Protein AF-A0A3B9UYW7-F1 (afdb_monomer_lite)

Sequence (112 aa):
MLKFSKTLWEKNKDNWSPMEPKYGKSFILYMIEEIGEVISIVKKKGKDEIMDNNEVRERFIEEMGDVLMYYMDVLNRFNVTSEGFSKIYLNKYISNMDRNYERQYKNFIANK

Secondary structure (DSSP, 8-state):
-HHHHHHHHHHHTTTSPPSSGGGHHHHHHHHHHHHHHHHHHHHHHHHHHHHH-HHHHHHHHHHHHHHHHHHHHHHHHTT--HHHHHHHHHHHHHHHHT--HHHHHHHHHHT-

Foldseek 3Di:
DLVVLVVVCVVCVVPDDPLAQVCLVVLVVVLVVLVVQLVVLCVPVNDVCCVPPPVSVVSNVVSVVSNVSSVSSSCRNVVNDPVNVVVVVVVVVVVVVPDDPVVVVVVVVVVD

Structure (mmCIF, N/CA/C/O backbone):
data_AF-A0A3B9UYW7-F1
#
_entry.id   AF-A0A3B9UYW7-F1
#
loop_
_atom_site.group_PDB
_atom_site.id
_atom_site.type_symbol
_atom_site.label_atom_id
_atom_site.label_alt_id
_atom_site.label_comp_id
_atom_site.label_asym_id
_atom_site.label_entity_id
_atom_site.label_seq_id
_atom_site.pdbx_PDB_ins_code
_atom_site.Cartn_x
_atom_site.Cartn_y
_atom_site.Cartn_z
_a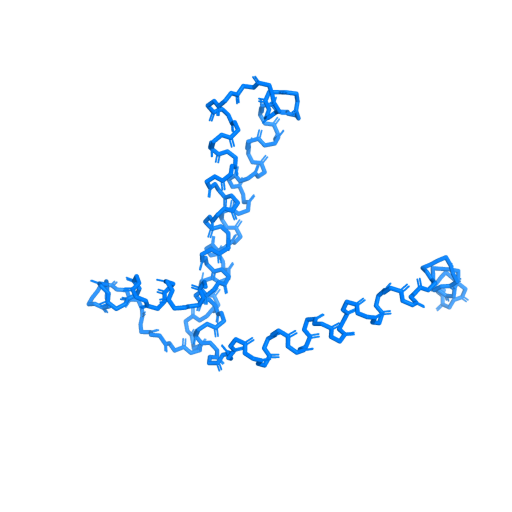tom_site.occupancy
_atom_site.B_iso_or_equiv
_atom_site.auth_seq_id
_atom_site.auth_comp_id
_atom_site.auth_asym_id
_atom_site.auth_atom_id
_atom_site.pdbx_PDB_model_num
ATOM 1 N N . MET A 1 1 ? -2.753 6.414 -8.798 1.00 92.25 1 MET A N 1
ATOM 2 C CA . MET A 1 1 ? -2.002 6.239 -7.536 1.00 92.25 1 MET A CA 1
ATOM 3 C C . MET A 1 1 ? -0.504 6.065 -7.769 1.00 92.25 1 MET A C 1
ATOM 5 O O . MET A 1 1 ? 0.235 6.896 -7.262 1.00 92.25 1 MET A O 1
ATOM 9 N N . LEU A 1 2 ? -0.047 5.126 -8.614 1.00 96.31 2 LEU A N 1
ATOM 10 C CA . LEU A 1 2 ? 1.383 5.003 -8.985 1.00 96.31 2 LEU A CA 1
ATOM 11 C C . LEU A 1 2 ? 2.030 6.336 -9.402 1.00 96.31 2 LEU A C 1
ATOM 13 O O . LEU A 1 2 ? 3.090 6.693 -8.898 1.00 96.31 2 LEU A O 1
ATOM 17 N N . LYS A 1 3 ? 1.349 7.121 -10.254 1.00 97.06 3 LYS A N 1
ATOM 18 C CA . LYS A 1 3 ? 1.806 8.462 -10.656 1.00 97.06 3 LYS A CA 1
ATOM 19 C C . LYS A 1 3 ? 2.007 9.410 -9.466 1.00 97.06 3 LYS A C 1
ATOM 21 O O . LYS A 1 3 ? 2.980 10.147 -9.465 1.00 97.06 3 LYS A O 1
ATOM 26 N N . PHE A 1 4 ? 1.124 9.383 -8.466 1.00 97.31 4 PHE A N 1
ATOM 27 C CA . PHE A 1 4 ? 1.228 10.257 -7.292 1.00 97.31 4 PHE A CA 1
ATOM 28 C C . PHE A 1 4 ? 2.435 9.894 -6.425 1.00 97.31 4 PHE A C 1
ATOM 30 O O . PHE A 1 4 ? 3.202 10.789 -6.086 1.00 97.31 4 PHE A O 1
ATOM 37 N N . SER A 1 5 ? 2.666 8.599 -6.166 1.00 96.62 5 SER A N 1
ATOM 38 C CA . SER A 1 5 ? 3.890 8.137 -5.485 1.00 96.62 5 SER A CA 1
ATOM 39 C C . SER A 1 5 ? 5.140 8.567 -6.259 1.00 96.62 5 SER A C 1
ATOM 41 O O . SER A 1 5 ? 6.042 9.166 -5.680 1.00 96.62 5 SER A O 1
ATOM 43 N N . LYS A 1 6 ? 5.166 8.384 -7.587 1.00 96.38 6 LYS A N 1
ATOM 44 C CA . LYS A 1 6 ? 6.318 8.790 -8.403 1.00 96.38 6 LYS A CA 1
ATOM 45 C C . LYS A 1 6 ? 6.558 10.303 -8.371 1.00 96.38 6 LYS A C 1
ATOM 47 O O . LYS A 1 6 ? 7.699 10.728 -8.245 1.00 96.38 6 LYS A O 1
ATOM 52 N N . THR A 1 7 ? 5.506 11.120 -8.454 1.00 98.00 7 THR A N 1
ATOM 53 C CA . THR A 1 7 ? 5.615 12.584 -8.340 1.00 98.00 7 THR A CA 1
ATOM 54 C C . THR A 1 7 ? 6.123 13.014 -6.963 1.00 98.00 7 THR A C 1
ATOM 56 O O . THR A 1 7 ? 6.947 13.923 -6.880 1.00 98.00 7 THR A O 1
ATOM 59 N N . LEU A 1 8 ? 5.675 12.355 -5.892 1.00 97.44 8 LEU A N 1
ATOM 60 C CA . LEU A 1 8 ? 6.166 12.619 -4.542 1.00 97.44 8 LEU A CA 1
ATOM 61 C C . LEU A 1 8 ? 7.647 12.244 -4.393 1.00 97.44 8 LEU A C 1
ATOM 63 O O . LEU A 1 8 ? 8.412 13.026 -3.831 1.00 97.44 8 LEU A O 1
ATOM 67 N N . TRP A 1 9 ? 8.066 11.100 -4.939 1.00 97.62 9 TRP A N 1
ATOM 68 C CA . TRP A 1 9 ? 9.475 10.715 -4.965 1.00 97.62 9 TRP A CA 1
ATOM 69 C C . TRP A 1 9 ? 10.324 11.710 -5.762 1.00 97.62 9 TRP A C 1
ATOM 71 O O . TRP A 1 9 ? 11.340 12.164 -5.252 1.00 97.62 9 TRP A O 1
ATOM 81 N N . GLU A 1 10 ? 9.896 12.120 -6.962 1.00 98.12 10 GLU A N 1
ATOM 82 C CA . GLU A 1 10 ? 10.633 13.092 -7.789 1.00 98.12 10 GLU A CA 1
ATOM 83 C C . GLU A 1 10 ? 10.887 14.412 -7.054 1.00 98.12 10 GLU A C 1
ATOM 85 O O . GLU A 1 10 ? 11.967 14.987 -7.178 1.00 98.12 10 GLU A O 1
ATOM 90 N N . LYS A 1 11 ? 9.917 14.873 -6.254 1.00 98.31 11 LYS A N 1
ATOM 91 C CA . LYS A 1 11 ? 10.056 16.078 -5.425 1.00 98.31 11 LYS A CA 1
ATOM 92 C C . LYS A 1 11 ? 11.132 15.932 -4.340 1.00 98.31 11 LYS A C 1
ATOM 94 O O . LYS A 1 11 ? 11.709 16.933 -3.932 1.00 98.31 11 LYS A O 1
ATOM 99 N N . ASN A 1 12 ? 11.386 14.714 -3.863 1.00 97.50 12 ASN A N 1
ATOM 100 C CA . ASN A 1 12 ? 12.253 14.437 -2.714 1.00 97.50 12 ASN A CA 1
ATOM 101 C C . ASN A 1 12 ? 13.498 13.604 -3.068 1.00 97.50 12 ASN A C 1
ATOM 103 O O . ASN A 1 12 ? 14.218 13.169 -2.169 1.00 97.50 12 ASN A O 1
ATOM 107 N N . LYS A 1 13 ? 13.768 13.364 -4.356 1.00 96.69 13 LYS A N 1
ATOM 108 C CA . LYS A 1 13 ? 14.774 12.398 -4.831 1.00 96.69 13 LYS A CA 1
ATOM 109 C C . LYS A 1 13 ? 16.208 12.690 -4.396 1.00 96.69 13 LYS A C 1
ATOM 111 O O . LYS A 1 13 ? 17.012 11.769 -4.358 1.00 96.69 13 LYS A O 1
ATOM 116 N N . ASP A 1 14 ? 16.508 13.939 -4.051 1.00 97.88 14 ASP A N 1
ATOM 117 C CA . ASP A 1 14 ? 17.828 14.329 -3.551 1.00 97.88 14 ASP A CA 1
ATOM 118 C C . ASP A 1 14 ? 18.069 13.824 -2.117 1.00 97.88 14 ASP A C 1
ATOM 120 O O . ASP A 1 14 ? 19.212 13.640 -1.707 1.00 97.88 14 ASP A O 1
ATOM 124 N N . ASN A 1 15 ? 16.994 13.556 -1.366 1.00 97.31 15 ASN A N 1
ATOM 125 C CA . ASN A 1 15 ? 17.039 13.079 0.019 1.00 97.31 15 ASN A CA 1
ATOM 126 C C . ASN A 1 15 ? 16.550 11.631 0.176 1.00 97.31 15 ASN A C 1
ATOM 128 O O . ASN A 1 15 ? 16.809 10.992 1.194 1.00 97.31 15 ASN A O 1
ATOM 132 N N . TRP A 1 16 ? 15.785 11.116 -0.787 1.00 96.50 16 TRP A N 1
ATOM 133 C CA . TRP A 1 16 ? 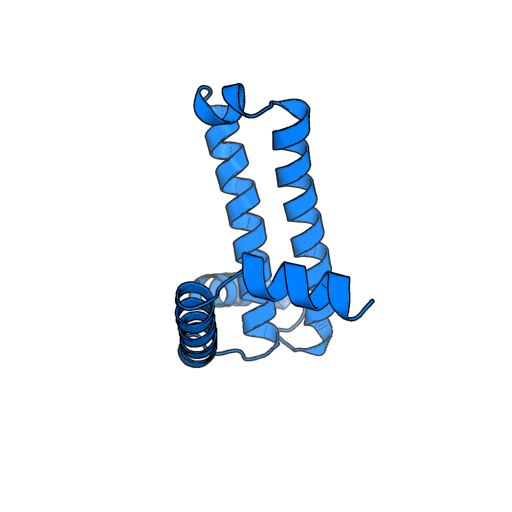15.187 9.783 -0.726 1.00 96.50 16 TRP A CA 1
ATOM 134 C C . TRP A 1 16 ? 16.016 8.756 -1.488 1.00 96.50 16 TRP A C 1
ATOM 136 O O . TRP A 1 16 ? 16.730 9.073 -2.436 1.00 96.50 16 TRP A O 1
ATOM 146 N N . SER A 1 17 ? 15.883 7.482 -1.109 1.00 96.94 17 SER A N 1
ATOM 147 C CA . SER A 1 17 ? 16.557 6.409 -1.845 1.00 96.94 17 SER A CA 1
ATOM 148 C C . SER A 1 17 ? 16.133 6.385 -3.329 1.00 96.94 17 SER A C 1
ATOM 150 O O . SER A 1 17 ? 14.944 6.590 -3.629 1.00 96.94 17 SER A O 1
ATOM 152 N N . PRO A 1 18 ? 17.066 6.099 -4.261 1.00 97.31 18 PRO A N 1
ATOM 153 C CA . PRO A 1 18 ? 16.766 5.982 -5.687 1.00 97.31 18 PRO A CA 1
ATOM 154 C C . PRO A 1 18 ? 15.596 5.036 -5.962 1.00 97.31 18 PRO A C 1
ATOM 156 O O . PRO A 1 18 ? 15.453 4.028 -5.271 1.00 97.31 18 PRO A O 1
ATOM 159 N N . MET A 1 19 ? 14.771 5.332 -6.970 1.00 97.00 19 MET A N 1
ATOM 160 C CA . MET A 1 19 ? 13.627 4.506 -7.384 1.00 97.00 19 MET A CA 1
ATOM 161 C C . MET A 1 19 ? 14.096 3.220 -8.090 1.00 97.00 19 MET A C 1
ATOM 163 O O . MET A 1 19 ? 13.983 3.073 -9.302 1.00 97.00 19 MET A O 1
ATOM 167 N N . GLU A 1 20 ? 14.672 2.298 -7.320 1.00 97.50 20 GLU A N 1
ATOM 168 C CA . GLU A 1 20 ? 15.260 1.046 -7.803 1.00 97.50 20 GLU A CA 1
ATOM 169 C C . GLU A 1 20 ? 14.791 -0.163 -6.971 1.00 97.50 20 GLU A C 1
ATOM 171 O O . GLU A 1 20 ? 14.576 -0.024 -5.756 1.00 97.50 20 GLU A O 1
ATOM 176 N N . PRO A 1 21 ? 14.738 -1.378 -7.562 1.00 98.06 21 PRO A N 1
ATOM 177 C CA . PRO A 1 21 ? 14.268 -2.584 -6.875 1.00 98.06 21 PRO A CA 1
ATOM 178 C C . PRO A 1 21 ? 15.018 -2.912 -5.577 1.00 98.06 21 PRO A C 1
ATOM 180 O O . PRO A 1 21 ? 14.416 -3.392 -4.619 1.00 98.06 21 PRO A O 1
ATOM 183 N N . LYS A 1 22 ? 16.327 -2.620 -5.508 1.00 97.62 22 LYS A N 1
ATOM 184 C CA . LYS A 1 22 ? 17.174 -2.947 -4.344 1.00 97.62 22 LYS A CA 1
ATOM 185 C C . LYS A 1 22 ? 16.726 -2.262 -3.046 1.00 97.62 22 LYS A C 1
ATOM 187 O O . LYS A 1 22 ? 16.987 -2.780 -1.966 1.00 97.62 22 LYS A O 1
ATOM 192 N N . TYR A 1 23 ? 16.013 -1.140 -3.149 1.00 97.19 23 TYR A N 1
ATOM 193 C CA . TYR A 1 23 ? 15.459 -0.415 -2.003 1.00 97.19 23 TYR A CA 1
ATOM 194 C C . TYR A 1 23 ? 14.015 -0.825 -1.671 1.00 97.19 23 TYR A C 1
ATOM 196 O O 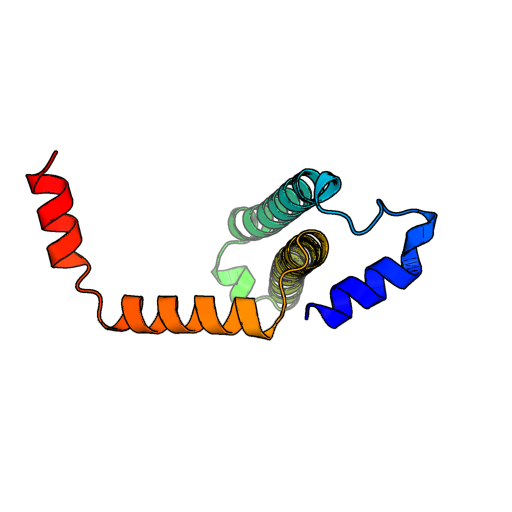. TYR A 1 23 ? 13.497 -0.437 -0.627 1.00 97.19 23 TYR A O 1
ATOM 204 N N . GLY A 1 24 ? 13.363 -1.637 -2.512 1.00 96.50 24 GLY A N 1
ATOM 205 C CA . GLY A 1 24 ? 11.965 -2.044 -2.330 1.00 96.50 24 GLY A CA 1
ATOM 206 C C . GLY A 1 24 ? 11.702 -2.750 -0.997 1.00 96.50 24 GLY A C 1
ATOM 207 O O . GLY A 1 24 ? 10.656 -2.537 -0.393 1.00 96.50 24 GLY A O 1
ATOM 208 N N . LYS A 1 25 ? 12.678 -3.517 -0.484 1.00 95.69 25 LYS A N 1
ATOM 209 C CA . LYS A 1 25 ? 12.582 -4.165 0.836 1.00 95.69 25 LYS A CA 1
ATOM 210 C C . LYS A 1 25 ? 12.302 -3.154 1.952 1.00 95.69 25 LYS A C 1
ATOM 212 O O . LYS A 1 25 ? 11.437 -3.415 2.778 1.00 95.69 25 LYS A O 1
ATOM 217 N N . SER A 1 26 ? 13.010 -2.026 1.984 1.00 97.00 26 SER A N 1
ATOM 218 C CA . SER A 1 26 ? 12.823 -1.019 3.036 1.00 97.00 26 SER A CA 1
ATOM 219 C C . SER A 1 26 ? 11.427 -0.405 2.982 1.00 97.00 26 SER A C 1
ATOM 221 O O . SER A 1 26 ? 10.802 -0.232 4.015 1.00 97.00 26 SER A O 1
ATOM 223 N N . PHE A 1 27 ? 10.893 -0.175 1.781 1.00 97.31 27 PHE A N 1
ATOM 224 C CA . PHE A 1 27 ? 9.552 0.392 1.603 1.00 97.31 27 PHE A CA 1
ATOM 225 C C . PHE A 1 27 ? 8.436 -0.592 1.952 1.00 97.31 27 PHE A C 1
ATOM 227 O O . PHE A 1 27 ? 7.377 -0.173 2.406 1.00 97.31 27 PHE A O 1
ATOM 234 N N . ILE A 1 28 ? 8.681 -1.900 1.821 1.00 98.19 28 ILE A N 1
ATOM 235 C CA . ILE A 1 28 ? 7.789 -2.909 2.401 1.00 98.19 28 ILE A CA 1
ATOM 236 C C . ILE A 1 28 ? 7.798 -2.803 3.929 1.00 98.19 28 ILE A C 1
ATOM 238 O O . ILE A 1 28 ? 6.737 -2.892 4.528 1.00 98.19 28 ILE A O 1
ATOM 242 N N . LEU A 1 29 ? 8.959 -2.607 4.564 1.00 98.19 29 LEU A N 1
ATOM 243 C CA . LEU A 1 29 ? 9.029 -2.461 6.022 1.00 98.19 29 LEU A CA 1
ATOM 244 C C . LEU A 1 29 ? 8.312 -1.192 6.500 1.00 98.19 29 LEU A C 1
ATOM 246 O O . LEU A 1 29 ? 7.510 -1.294 7.418 1.00 98.19 29 LEU A O 1
ATOM 250 N N . TYR A 1 30 ? 8.502 -0.057 5.823 1.00 97.94 30 TYR A N 1
ATOM 251 C CA . TYR A 1 30 ? 7.765 1.179 6.120 1.00 97.94 30 TYR A CA 1
ATOM 252 C C . TYR A 1 30 ? 6.252 0.992 5.963 1.00 97.94 30 TYR A C 1
ATOM 254 O O . TYR A 1 30 ? 5.490 1.350 6.847 1.00 97.94 30 TYR A O 1
ATOM 262 N N . MET A 1 31 ? 5.799 0.291 4.917 1.00 98.44 31 MET A N 1
ATOM 263 C CA . MET A 1 31 ? 4.381 -0.066 4.779 1.00 98.44 31 MET A CA 1
ATOM 264 C C . MET A 1 31 ? 3.849 -0.876 5.977 1.00 98.44 31 MET A C 1
ATOM 266 O O . MET A 1 31 ? 2.686 -0.735 6.342 1.00 98.44 31 MET A O 1
ATOM 270 N N . ILE A 1 32 ? 4.667 -1.749 6.582 1.00 98.44 32 ILE A N 1
ATOM 271 C CA . ILE A 1 32 ? 4.275 -2.493 7.790 1.00 98.44 32 ILE A CA 1
ATOM 272 C C . ILE A 1 32 ? 4.215 -1.578 9.020 1.00 98.44 32 ILE A C 1
ATOM 274 O O . ILE A 1 32 ? 3.362 -1.800 9.879 1.00 98.44 32 ILE A O 1
ATOM 278 N N . GLU A 1 33 ? 5.079 -0.567 9.110 1.00 98.38 33 GLU A N 1
ATOM 279 C CA . GLU A 1 33 ? 5.013 0.453 10.165 1.00 98.38 33 GLU A CA 1
ATOM 280 C C . GLU A 1 33 ? 3.673 1.204 10.103 1.00 98.38 33 GLU A C 1
ATOM 282 O O . GLU A 1 33 ? 2.977 1.244 11.119 1.00 98.38 33 GLU A O 1
ATOM 287 N N . GLU A 1 34 ? 3.224 1.610 8.908 1.00 98.56 34 GLU A N 1
ATOM 288 C CA . GLU A 1 34 ? 1.908 2.252 8.718 1.00 98.56 34 GLU A CA 1
ATOM 289 C C . GLU A 1 34 ? 0.734 1.326 9.068 1.00 98.56 34 GLU A C 1
ATOM 291 O O . GLU A 1 34 ? -0.249 1.726 9.694 1.00 98.56 34 GLU A O 1
ATOM 296 N N . ILE A 1 35 ? 0.840 0.028 8.753 1.00 98.69 35 ILE A N 1
ATOM 297 C CA . ILE A 1 35 ? -0.142 -0.961 9.231 1.00 98.69 35 ILE A CA 1
ATOM 298 C C . ILE A 1 35 ? -0.159 -1.002 10.768 1.00 98.69 35 ILE A C 1
ATOM 300 O O . ILE A 1 35 ? -1.215 -1.195 11.375 1.00 98.69 35 ILE A O 1
ATOM 304 N N . GLY A 1 36 ? 0.991 -0.820 11.417 1.00 98.62 36 GLY A N 1
ATOM 305 C CA . GLY A 1 36 ? 1.097 -0.681 12.866 1.00 98.62 36 GLY A CA 1
ATOM 306 C C . GLY A 1 36 ? 0.308 0.514 13.408 1.00 98.62 36 GLY A C 1
ATOM 307 O O . GLY A 1 36 ? -0.355 0.377 14.444 1.00 98.62 36 GLY A O 1
ATOM 308 N N . GLU A 1 37 ? 0.308 1.643 12.698 1.00 98.50 37 GLU A N 1
ATOM 309 C CA . GLU A 1 37 ? -0.478 2.832 13.051 1.00 98.50 37 GLU A CA 1
ATOM 310 C C . GLU A 1 37 ? -1.985 2.569 12.917 1.00 98.50 37 GLU A C 1
ATOM 312 O O . GLU A 1 37 ? -2.738 2.773 13.879 1.00 98.50 37 GLU A O 1
ATOM 317 N N . VAL A 1 38 ? -2.416 1.951 11.809 1.00 98.56 38 VAL A N 1
ATOM 318 C CA . VAL A 1 38 ? -3.803 1.479 11.626 1.00 98.56 38 VAL A CA 1
ATOM 319 C C . VAL A 1 38 ? -4.229 0.572 12.789 1.00 98.56 38 VAL A C 1
ATOM 321 O O . VAL A 1 38 ? -5.284 0.767 13.403 1.00 98.56 38 VAL A O 1
ATOM 324 N N . ILE A 1 39 ? -3.400 -0.420 13.134 1.00 98.50 39 ILE A N 1
ATOM 325 C CA . ILE A 1 39 ? -3.671 -1.356 14.235 1.00 98.50 39 ILE A CA 1
ATOM 326 C C . ILE A 1 39 ? -3.767 -0.613 15.571 1.00 98.50 39 ILE A C 1
ATOM 328 O O . ILE A 1 39 ? -4.627 -0.941 16.392 1.00 98.50 39 ILE A O 1
ATOM 332 N N . SER A 1 40 ? -2.904 0.375 15.813 1.00 98.38 40 SER A N 1
ATOM 333 C CA . SER A 1 40 ? -2.923 1.195 17.027 1.00 98.38 40 SER A CA 1
ATOM 334 C C . SER A 1 40 ? -4.270 1.904 17.194 1.00 98.38 40 SER A C 1
ATOM 336 O O . SER A 1 40 ? -4.847 1.840 18.283 1.00 98.38 40 SER A O 1
ATOM 338 N N . ILE A 1 41 ? -4.818 2.494 16.127 1.00 98.19 41 ILE A N 1
ATOM 339 C CA . ILE A 1 41 ? -6.137 3.144 16.153 1.00 98.19 41 ILE A CA 1
ATOM 340 C C . ILE A 1 41 ? -7.235 2.120 16.448 1.00 98.19 41 ILE A C 1
ATOM 342 O O . ILE A 1 41 ? -7.996 2.298 17.402 1.00 98.19 41 ILE A O 1
ATOM 346 N N . VAL A 1 42 ? -7.269 1.006 15.709 1.00 98.00 42 VAL A N 1
ATOM 347 C CA . VAL A 1 42 ? -8.268 -0.061 15.905 1.00 98.00 42 VAL A CA 1
ATOM 348 C C . VAL A 1 42 ? -8.245 -0.598 17.336 1.00 98.00 42 VAL A C 1
ATOM 350 O O . VAL A 1 42 ? -9.299 -0.779 17.942 1.00 98.00 42 VAL A O 1
ATOM 353 N N . LYS A 1 43 ? -7.056 -0.813 17.910 1.00 98.12 43 LYS A N 1
ATOM 354 C CA . LYS A 1 43 ? -6.907 -1.340 19.274 1.00 98.12 43 LYS A CA 1
ATOM 355 C C . LYS A 1 43 ? -7.263 -0.331 20.361 1.00 98.12 43 LYS A C 1
ATOM 357 O O . LYS A 1 43 ? -7.781 -0.740 21.395 1.00 98.12 43 LYS A O 1
ATOM 362 N N . LYS A 1 44 ? -6.917 0.947 20.183 1.00 97.88 44 LYS A N 1
ATOM 363 C CA . LYS A 1 44 ? -7.063 1.971 21.232 1.00 97.88 44 LYS A CA 1
ATOM 364 C C . LYS A 1 44 ? -8.425 2.654 21.216 1.00 97.88 44 LYS A C 1
ATOM 366 O O . LYS A 1 44 ? -8.902 3.042 22.275 1.00 97.88 44 LYS A O 1
ATOM 371 N N . LYS A 1 45 ? -9.016 2.843 20.035 1.00 97.56 45 LYS A N 1
ATOM 372 C CA . LYS A 1 45 ? -10.290 3.554 19.856 1.00 97.56 45 LYS A CA 1
ATOM 373 C C . LYS A 1 45 ? -11.463 2.593 19.692 1.00 97.56 45 LYS A C 1
ATOM 375 O O . LYS A 1 45 ? -12.549 2.861 20.186 1.00 97.56 45 LYS A O 1
ATOM 380 N N . GLY A 1 46 ? -11.224 1.437 19.075 1.00 95.94 46 GLY A N 1
ATOM 381 C CA . GLY A 1 46 ? -12.280 0.480 18.776 1.00 95.94 46 GLY A CA 1
ATOM 382 C C . GLY A 1 46 ? -13.142 0.911 17.589 1.00 95.94 46 GLY A C 1
ATOM 383 O O . GLY A 1 46 ? -13.042 2.022 17.074 1.00 95.94 46 GLY A O 1
ATOM 384 N N . LYS A 1 47 ? -13.978 -0.018 17.124 1.00 96.00 47 LYS A N 1
ATOM 385 C CA . LYS A 1 47 ? -14.784 0.152 15.908 1.00 96.00 47 LYS A CA 1
ATOM 386 C C . LYS A 1 47 ? -15.822 1.274 16.016 1.00 96.00 47 LYS A C 1
ATOM 388 O O . LYS A 1 47 ? -16.040 1.952 15.024 1.00 96.00 47 LYS A O 1
ATOM 393 N N . ASP A 1 48 ? -16.434 1.465 17.184 1.00 97.69 48 ASP A N 1
ATOM 394 C CA . ASP A 1 48 ? -17.554 2.400 17.335 1.00 97.69 48 ASP A CA 1
ATOM 395 C C . ASP A 1 48 ? -17.035 3.844 17.225 1.00 97.69 48 ASP A C 1
ATOM 397 O O . ASP A 1 48 ? -17.511 4.609 16.395 1.00 97.69 48 ASP A O 1
ATOM 401 N N . GLU A 1 49 ? -15.926 4.169 17.902 1.00 97.56 49 GLU A N 1
ATOM 402 C CA . GLU A 1 49 ? -15.252 5.470 17.750 1.00 97.56 49 GLU A CA 1
ATOM 403 C C . GLU A 1 49 ? -14.775 5.732 16.313 1.00 9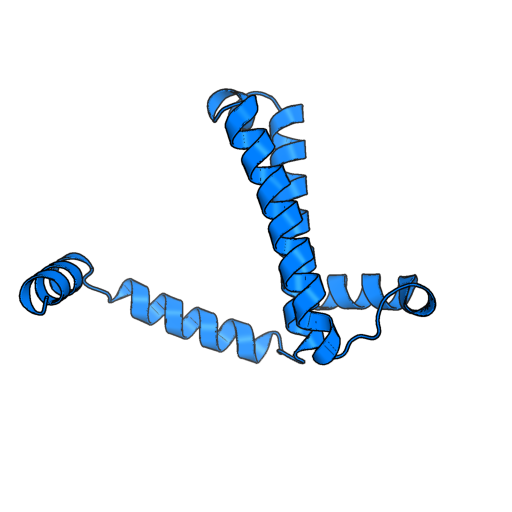7.56 49 GLU A C 1
ATOM 405 O O . GLU A 1 49 ? -14.917 6.840 15.814 1.00 97.56 49 GLU A O 1
ATOM 410 N N . ILE A 1 50 ? -14.239 4.732 15.604 1.00 98.06 50 ILE A N 1
ATOM 411 C CA . ILE A 1 50 ? -13.823 4.900 14.194 1.00 98.06 50 ILE A CA 1
ATOM 412 C C . ILE A 1 50 ? -15.017 5.226 13.280 1.00 98.06 50 ILE A C 1
ATOM 414 O O . ILE A 1 50 ? -14.854 5.854 12.228 1.00 98.06 50 ILE A O 1
ATOM 418 N N . MET A 1 51 ? -16.216 4.772 13.639 1.00 97.81 51 MET A N 1
ATOM 419 C CA . MET A 1 51 ? -17.419 4.995 12.844 1.00 97.81 51 MET A CA 1
ATOM 420 C C . MET A 1 51 ? -18.112 6.310 13.197 1.00 97.81 51 MET A C 1
ATOM 422 O O . MET A 1 51 ? -18.553 7.001 12.279 1.00 97.81 51 MET A O 1
ATOM 426 N N . ASP A 1 52 ? -18.149 6.664 14.482 1.00 97.81 52 ASP A N 1
ATOM 427 C CA . ASP A 1 52 ? -19.008 7.732 14.999 1.00 97.81 52 ASP A CA 1
ATOM 428 C C . ASP A 1 52 ? -18.248 9.026 15.346 1.00 97.81 52 ASP A C 1
ATOM 430 O O . ASP A 1 52 ? -18.850 10.099 15.418 1.00 97.81 52 ASP A O 1
ATOM 434 N N . ASN A 1 53 ? -16.923 8.964 15.522 1.00 98.25 53 ASN A N 1
ATOM 435 C CA . ASN A 1 53 ? -16.078 10.125 15.798 1.00 98.25 53 ASN A CA 1
ATOM 436 C C . ASN A 1 53 ? -15.301 10.545 14.541 1.00 98.25 53 ASN A C 1
ATOM 438 O O . ASN A 1 53 ? -14.380 9.855 14.101 1.00 98.25 53 ASN A O 1
ATOM 442 N N . ASN A 1 54 ? -15.650 11.710 13.982 1.00 98.12 54 ASN A N 1
ATOM 443 C CA . ASN A 1 54 ? -15.054 12.225 12.744 1.00 98.12 54 ASN A CA 1
ATOM 444 C C . ASN A 1 54 ? -13.527 12.350 12.810 1.00 98.12 54 ASN A C 1
ATOM 446 O O . ASN A 1 54 ? -12.858 11.973 11.856 1.00 98.12 54 ASN A O 1
ATOM 450 N N . GLU A 1 55 ? -12.968 12.812 13.930 1.00 98.12 55 GLU A N 1
ATOM 451 C CA . GLU A 1 55 ? -11.517 12.985 14.072 1.00 98.12 55 GLU A CA 1
ATOM 452 C C . GLU A 1 55 ? -10.796 11.628 14.059 1.00 98.12 55 GLU A C 1
ATOM 454 O O . GLU A 1 55 ? -9.799 11.433 13.363 1.00 98.12 55 GLU A O 1
ATOM 459 N N . VAL A 1 56 ? -11.342 10.643 14.780 1.00 98.25 56 VAL A N 1
ATOM 460 C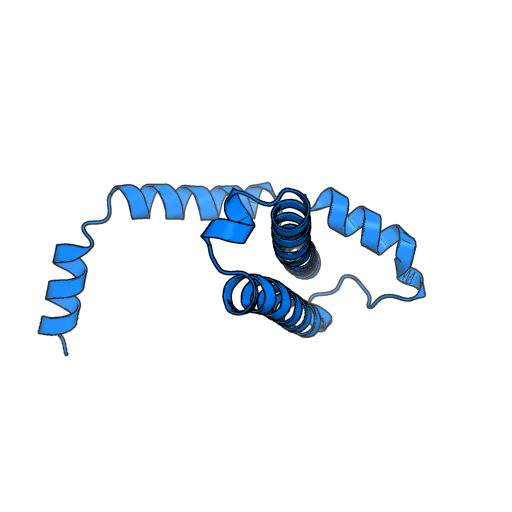 CA . VAL A 1 56 ? -10.799 9.277 14.795 1.00 98.25 56 VAL A CA 1
ATOM 461 C C . VAL A 1 56 ? -10.932 8.625 13.419 1.00 98.25 56 VAL A C 1
ATOM 463 O O . VAL A 1 56 ? -10.016 7.930 12.974 1.00 98.25 56 VAL A O 1
ATOM 466 N N . ARG A 1 57 ? -12.055 8.857 12.733 1.00 98.38 57 ARG A N 1
ATOM 467 C CA . ARG A 1 57 ? -12.311 8.353 11.384 1.00 98.38 57 ARG A CA 1
ATOM 468 C C . ARG A 1 57 ? -11.338 8.929 10.364 1.00 98.38 57 ARG A C 1
ATOM 470 O O . ARG A 1 57 ? -10.809 8.176 9.551 1.00 98.38 57 ARG A O 1
ATOM 477 N N . GLU A 1 58 ? -11.115 10.239 10.396 1.00 98.50 58 GLU A N 1
ATOM 478 C CA . GLU A 1 58 ? -10.172 10.918 9.508 1.00 98.50 58 GLU A CA 1
ATOM 479 C C . GLU A 1 58 ? -8.766 10.366 9.703 1.00 98.50 58 GLU A C 1
ATOM 481 O O . GLU A 1 58 ? -8.157 9.925 8.728 1.00 98.50 58 GLU A O 1
ATOM 486 N N . ARG A 1 59 ? -8.304 10.259 10.957 1.00 98.38 59 ARG A N 1
ATOM 487 C CA . ARG A 1 59 ? -6.988 9.681 11.243 1.00 98.38 59 ARG A CA 1
ATOM 488 C C . ARG A 1 59 ? -6.888 8.224 10.788 1.00 98.38 59 ARG A C 1
ATOM 490 O O . ARG A 1 59 ? -5.893 7.840 10.195 1.00 98.38 59 ARG A O 1
ATOM 497 N N . PHE A 1 60 ? -7.927 7.413 10.995 1.00 98.56 60 PHE A N 1
ATOM 498 C CA . PHE A 1 60 ? -7.955 6.032 10.496 1.00 98.56 60 PHE A CA 1
ATOM 499 C C . PHE A 1 60 ? -7.820 5.952 8.966 1.00 98.56 60 PHE A C 1
ATOM 501 O O . PHE A 1 60 ? -7.105 5.092 8.452 1.00 98.56 60 PHE A O 1
ATOM 508 N N . ILE A 1 61 ? -8.514 6.829 8.235 1.00 98.50 61 ILE A N 1
ATOM 509 C CA . ILE A 1 61 ? -8.440 6.889 6.769 1.00 98.50 61 ILE A CA 1
ATOM 510 C C . ILE A 1 61 ? -7.053 7.352 6.311 1.00 98.50 61 ILE A C 1
ATOM 512 O O . ILE A 1 61 ? -6.559 6.827 5.314 1.00 98.50 61 ILE A O 1
ATOM 516 N N . GLU A 1 62 ? -6.439 8.295 7.028 1.00 98.50 62 GLU A N 1
ATOM 517 C CA . GLU A 1 62 ? -5.080 8.781 6.772 1.00 98.50 62 GLU A CA 1
ATOM 518 C C . GLU A 1 62 ? -4.063 7.635 6.836 1.00 98.50 62 GLU A C 1
ATOM 520 O O . GLU A 1 62 ? -3.440 7.350 5.816 1.00 98.50 62 GLU A O 1
ATOM 525 N N . GLU A 1 63 ? -4.014 6.875 7.939 1.00 98.62 63 GLU A N 1
ATOM 526 C CA . GLU A 1 63 ? -3.059 5.756 8.068 1.00 98.62 63 GLU A CA 1
ATOM 527 C C . GLU A 1 63 ? -3.280 4.679 6.994 1.00 98.62 63 GLU A C 1
ATOM 529 O O . GLU A 1 63 ? -2.349 4.104 6.430 1.00 98.62 63 GLU A O 1
ATOM 534 N N . MET A 1 64 ? -4.545 4.391 6.663 1.00 98.56 64 MET A N 1
ATOM 535 C CA . MET A 1 64 ? -4.878 3.464 5.575 1.00 98.56 64 MET A CA 1
ATOM 536 C C . MET A 1 64 ? -4.402 3.995 4.212 1.00 98.56 64 MET A C 1
ATOM 538 O O . MET A 1 64 ? -4.038 3.215 3.325 1.00 98.56 64 MET A O 1
ATOM 542 N N . GLY A 1 65 ? -4.415 5.316 4.039 1.00 98.25 65 GLY A N 1
ATOM 543 C CA . GLY A 1 65 ? -3.840 6.020 2.901 1.00 98.25 65 GLY A CA 1
ATOM 544 C C . GLY A 1 65 ? -2.320 5.889 2.848 1.00 98.25 65 GLY A C 1
ATOM 545 O O . GLY A 1 65 ? -1.793 5.579 1.778 1.00 98.25 65 GLY A O 1
ATOM 546 N N . ASP A 1 66 ? -1.632 6.027 3.979 1.00 98.38 66 ASP A N 1
ATOM 547 C CA . ASP A 1 66 ? -0.173 5.907 4.070 1.00 98.38 66 ASP A CA 1
ATOM 548 C C . ASP A 1 66 ? 0.304 4.492 3.723 1.00 98.38 66 ASP A C 1
ATOM 550 O O . ASP A 1 66 ? 1.202 4.321 2.887 1.00 98.38 66 ASP A O 1
ATOM 554 N N . VAL A 1 67 ? -0.404 3.456 4.195 1.00 98.56 67 VAL A N 1
ATOM 555 C CA . VAL A 1 67 ? -0.193 2.066 3.745 1.00 98.56 67 VAL A CA 1
ATOM 556 C C . VAL A 1 67 ? -0.253 1.972 2.217 1.00 98.56 67 VAL A C 1
ATOM 558 O O . VAL A 1 67 ? 0.607 1.359 1.574 1.00 98.56 67 VAL A O 1
ATOM 561 N N . LEU A 1 68 ? -1.266 2.591 1.605 1.00 98.00 68 LEU A N 1
ATOM 562 C CA . LEU A 1 68 ? -1.442 2.563 0.157 1.00 98.00 68 LEU A CA 1
ATOM 563 C C . LEU A 1 68 ? -0.352 3.360 -0.568 1.00 98.00 68 LEU A C 1
ATOM 565 O O . LEU A 1 68 ? 0.084 2.944 -1.644 1.00 98.00 68 LEU A O 1
ATOM 569 N N . MET A 1 69 ? 0.120 4.468 0.003 1.00 97.69 69 MET A N 1
ATOM 570 C CA . MET A 1 69 ? 1.218 5.260 -0.550 1.00 97.69 69 MET A CA 1
ATOM 571 C C . MET A 1 69 ? 2.513 4.450 -0.621 1.00 97.69 69 MET A C 1
ATOM 573 O O . MET A 1 69 ? 3.111 4.378 -1.701 1.00 97.69 69 MET A O 1
ATOM 577 N N . TYR A 1 70 ? 2.898 3.768 0.462 1.00 98.12 70 TYR A N 1
ATOM 578 C CA . TYR A 1 70 ? 4.069 2.887 0.445 1.00 98.12 70 TYR A CA 1
ATOM 579 C C . TYR A 1 70 ? 3.884 1.687 -0.483 1.00 98.12 70 TYR A C 1
ATOM 581 O O . TYR A 1 70 ? 4.822 1.315 -1.191 1.00 98.12 70 TYR A O 1
ATOM 589 N N . TYR A 1 71 ? 2.677 1.121 -0.574 1.00 98.25 71 TYR A N 1
ATOM 590 C CA . TYR A 1 71 ? 2.397 0.051 -1.532 1.00 98.25 71 TYR A CA 1
ATOM 591 C C . TYR A 1 71 ? 2.638 0.496 -2.983 1.00 98.25 71 TYR A C 1
ATOM 593 O O . TYR A 1 71 ? 3.276 -0.218 -3.760 1.00 98.25 71 TYR A O 1
ATOM 601 N N . MET A 1 72 ? 2.185 1.698 -3.356 1.00 98.19 72 MET A N 1
ATOM 602 C CA . MET A 1 72 ? 2.451 2.259 -4.687 1.00 98.19 72 MET A CA 1
ATOM 603 C C . MET A 1 72 ? 3.942 2.505 -4.924 1.00 98.19 72 MET A C 1
ATOM 605 O O . MET A 1 72 ? 4.419 2.281 -6.037 1.00 98.19 72 MET A O 1
ATOM 609 N N . ASP A 1 73 ? 4.674 2.941 -3.898 1.00 97.56 73 ASP A N 1
ATOM 610 C CA . ASP A 1 73 ? 6.120 3.145 -3.988 1.00 97.56 73 ASP A CA 1
ATOM 611 C C . ASP A 1 73 ? 6.853 1.825 -4.244 1.00 97.56 73 ASP A C 1
ATOM 613 O O . ASP A 1 73 ? 7.688 1.736 -5.143 1.00 97.56 73 ASP A O 1
ATOM 617 N N . VAL A 1 74 ? 6.454 0.755 -3.549 1.00 98.12 74 VAL A N 1
ATOM 618 C CA . VAL A 1 74 ? 6.952 -0.604 -3.794 1.00 98.12 74 VAL A CA 1
ATOM 619 C C . VAL A 1 74 ? 6.696 -1.022 -5.244 1.00 98.12 74 VAL A C 1
ATOM 621 O O . VAL A 1 74 ? 7.630 -1.441 -5.928 1.00 98.12 74 VAL A O 1
ATOM 624 N N . LEU A 1 75 ? 5.470 -0.867 -5.753 1.00 98.38 75 LEU A N 1
ATOM 625 C CA . LEU A 1 75 ? 5.154 -1.202 -7.146 1.00 98.38 75 LEU A CA 1
ATOM 626 C C . LEU A 1 75 ? 6.019 -0.411 -8.143 1.00 98.38 75 LEU A C 1
ATOM 628 O O . LEU A 1 75 ? 6.572 -1.002 -9.073 1.00 98.38 75 LEU A O 1
ATOM 632 N N . ASN A 1 76 ? 6.193 0.897 -7.922 1.00 98.25 76 ASN A N 1
ATOM 633 C CA . ASN A 1 76 ? 7.053 1.744 -8.751 1.00 98.25 76 ASN A CA 1
ATOM 634 C C . ASN A 1 76 ? 8.520 1.279 -8.724 1.00 98.25 76 ASN A C 1
ATOM 636 O O . ASN A 1 76 ? 9.140 1.183 -9.783 1.00 98.25 76 ASN A O 1
ATOM 640 N N . ARG A 1 77 ? 9.067 0.921 -7.554 1.00 97.75 77 ARG A N 1
ATOM 641 C CA . ARG A 1 77 ? 10.456 0.434 -7.409 1.00 97.75 77 ARG A CA 1
ATOM 642 C C . ARG A 1 77 ? 10.715 -0.865 -8.156 1.00 97.75 77 ARG A C 1
ATOM 644 O O . ARG A 1 77 ? 11.820 -1.071 -8.645 1.00 97.75 77 ARG A O 1
ATOM 651 N N . PHE A 1 78 ? 9.709 -1.729 -8.262 1.00 98.00 78 PHE A N 1
ATOM 652 C CA . PHE A 1 78 ? 9.783 -2.973 -9.031 1.00 98.00 78 PHE A CA 1
ATOM 653 C C . PHE A 1 78 ? 9.371 -2.809 -10.502 1.00 98.00 78 PHE A C 1
ATOM 655 O O . PHE A 1 78 ? 9.234 -3.808 -11.205 1.00 98.00 78 PHE A O 1
ATOM 662 N N . ASN A 1 79 ? 9.196 -1.573 -10.987 1.00 97.06 79 ASN A N 1
ATOM 663 C CA . ASN A 1 79 ? 8.744 -1.266 -12.347 1.00 97.06 79 ASN A CA 1
ATOM 664 C C . ASN A 1 79 ? 7.419 -1.957 -12.721 1.00 97.06 79 ASN A C 1
ATOM 666 O O . ASN A 1 79 ? 7.189 -2.307 -13.880 1.00 97.06 79 ASN A O 1
ATOM 670 N N . VAL A 1 80 ? 6.533 -2.167 -11.744 1.00 98.12 80 VAL A N 1
ATOM 671 C CA . VAL A 1 80 ? 5.208 -2.736 -11.992 1.00 98.12 80 VAL A CA 1
ATOM 672 C C . VAL A 1 80 ? 4.323 -1.667 -12.628 1.00 98.12 80 VAL A C 1
ATOM 674 O O . VAL A 1 80 ? 4.110 -0.597 -12.058 1.00 98.12 80 VAL A O 1
ATOM 677 N N . THR A 1 81 ? 3.781 -1.958 -13.810 1.00 97.56 81 THR A N 1
ATOM 678 C CA . THR A 1 81 ? 2.879 -1.037 -14.511 1.00 97.56 81 THR A CA 1
ATOM 679 C C . THR A 1 81 ? 1.457 -1.111 -13.963 1.00 97.56 81 THR A C 1
ATOM 681 O O . THR A 1 81 ? 1.018 -2.150 -13.458 1.00 97.56 81 THR A O 1
ATOM 684 N N . SER A 1 82 ? 0.701 -0.020 -14.107 1.00 96.44 82 SER A N 1
ATOM 685 C CA . SER A 1 82 ? -0.722 0.024 -13.751 1.00 96.44 82 SER A CA 1
ATOM 686 C C . SER A 1 82 ? -1.526 -1.038 -14.493 1.00 96.44 82 SER A C 1
ATOM 688 O O . SER A 1 82 ? -2.370 -1.701 -13.893 1.00 96.44 82 SER A O 1
ATOM 690 N N . GLU A 1 83 ? -1.249 -1.231 -15.780 1.00 97.56 83 GLU A N 1
ATOM 691 C CA . GLU A 1 83 ? -1.953 -2.175 -16.647 1.00 97.56 83 GLU A CA 1
ATOM 692 C C . GLU A 1 83 ? -1.633 -3.617 -16.240 1.00 97.56 83 GLU A C 1
ATOM 694 O O . GLU A 1 83 ? -2.539 -4.442 -16.112 1.00 97.56 83 GLU A O 1
ATOM 699 N N . GLY A 1 84 ? -0.353 -3.914 -15.987 1.00 98.00 84 GLY A N 1
ATOM 700 C CA . GLY A 1 84 ? 0.100 -5.235 -15.559 1.00 98.00 84 GLY A CA 1
ATOM 701 C C . GLY A 1 84 ? -0.486 -5.622 -14.204 1.00 98.00 84 GLY A C 1
ATOM 702 O O . GLY A 1 84 ? -1.061 -6.704 -14.067 1.00 98.00 84 GLY A O 1
ATOM 703 N N . PHE A 1 85 ? -0.417 -4.712 -13.230 1.00 97.44 85 PHE A N 1
ATOM 704 C CA . PHE A 1 85 ? -1.002 -4.923 -11.910 1.00 97.44 85 PHE A CA 1
ATOM 705 C C . PHE A 1 85 ? -2.519 -5.125 -11.981 1.00 97.44 85 PHE A C 1
ATOM 707 O O . PHE A 1 85 ? -3.033 -6.118 -11.466 1.00 97.44 85 PHE A O 1
ATOM 714 N N . SER A 1 86 ? -3.233 -4.233 -12.675 1.00 96.88 86 SER A N 1
ATOM 715 C CA . SER A 1 86 ? -4.698 -4.283 -12.777 1.00 96.88 86 SER A CA 1
ATOM 716 C C . SER A 1 86 ? -5.179 -5.555 -13.470 1.00 96.88 86 SER A C 1
ATOM 718 O O . SER A 1 86 ? -6.138 -6.173 -13.015 1.00 96.88 86 SER A O 1
ATOM 720 N N . LYS A 1 87 ? -4.487 -6.000 -14.528 1.00 97.88 87 LYS A N 1
ATOM 721 C CA . LYS A 1 87 ? -4.799 -7.259 -15.217 1.00 97.88 87 LYS A CA 1
ATOM 722 C C . LYS A 1 87 ? -4.652 -8.466 -14.289 1.00 97.88 87 LYS A C 1
ATOM 724 O O . LYS A 1 87 ? -5.547 -9.306 -14.234 1.00 97.88 87 LYS A O 1
ATOM 729 N N . ILE A 1 88 ? -3.536 -8.564 -13.563 1.00 98.00 88 ILE A N 1
ATOM 730 C CA . ILE A 1 88 ? -3.290 -9.680 -12.634 1.00 98.00 88 ILE A CA 1
ATOM 731 C C . ILE A 1 88 ? -4.313 -9.660 -11.494 1.00 98.00 88 ILE A C 1
ATOM 733 O O . ILE A 1 88 ? -4.885 -10.701 -11.166 1.00 98.00 88 ILE A O 1
ATOM 737 N N . TYR A 1 89 ? -4.583 -8.481 -10.931 1.00 96.81 89 TYR A N 1
ATOM 738 C CA . TYR A 1 89 ? -5.588 -8.303 -9.889 1.00 96.81 89 TYR A CA 1
ATOM 739 C C . TYR A 1 89 ? -6.983 -8.721 -10.368 1.00 96.81 89 TYR A C 1
ATOM 741 O O . TYR A 1 89 ? -7.647 -9.502 -9.690 1.00 96.81 89 TYR A O 1
ATOM 749 N N . LEU A 1 90 ? -7.410 -8.274 -11.554 1.00 96.88 90 LEU A N 1
ATOM 750 C CA . LEU A 1 90 ? -8.718 -8.612 -12.119 1.00 96.88 90 LEU A CA 1
ATOM 751 C C . LEU A 1 90 ? -8.859 -10.119 -12.360 1.00 96.88 90 LEU A C 1
ATOM 753 O O . LEU A 1 90 ? -9.863 -10.712 -11.973 1.00 96.88 90 LEU A O 1
ATOM 757 N N . ASN A 1 91 ? -7.833 -10.762 -12.922 1.00 96.44 91 ASN A N 1
ATOM 758 C CA . ASN A 1 91 ? -7.829 -12.214 -13.099 1.00 96.44 91 ASN A CA 1
ATOM 759 C C . ASN A 1 91 ? -7.958 -12.944 -11.754 1.00 96.44 91 ASN A C 1
ATOM 761 O O . ASN A 1 91 ? -8.703 -13.919 -11.636 1.00 96.44 91 ASN A O 1
ATOM 765 N N . LYS A 1 92 ? -7.254 -12.461 -10.721 1.00 95.25 92 LYS A N 1
ATOM 766 C CA . LYS A 1 92 ? -7.346 -13.013 -9.366 1.00 95.25 92 LYS A CA 1
ATOM 767 C C . LYS A 1 92 ? -8.733 -12.803 -8.757 1.00 95.25 92 LYS A C 1
ATOM 769 O O . LYS A 1 92 ? -9.245 -13.718 -8.116 1.00 95.25 92 LYS A O 1
ATOM 774 N N . TYR A 1 93 ? -9.332 -11.633 -8.962 1.00 94.69 93 TYR A N 1
ATOM 775 C CA . TYR A 1 93 ? -10.689 -11.317 -8.529 1.00 94.69 93 TYR A CA 1
ATOM 776 C C . TYR A 1 93 ? -11.709 -12.268 -9.166 1.00 94.69 93 TYR A C 1
ATOM 778 O O . TYR A 1 93 ? -12.433 -12.934 -8.432 1.00 94.69 93 TYR A O 1
ATOM 786 N N . ILE A 1 94 ? -11.697 -12.420 -10.496 1.00 94.06 94 ILE A N 1
ATOM 787 C CA . ILE A 1 94 ? -12.595 -13.334 -11.226 1.00 94.06 94 ILE A CA 1
ATOM 788 C C . ILE A 1 94 ? -12.434 -14.766 -10.702 1.00 94.06 94 ILE A C 1
ATOM 790 O O . ILE A 1 94 ? -13.401 -15.390 -10.278 1.00 94.06 94 ILE A O 1
ATOM 794 N N . SER A 1 95 ? -11.192 -15.252 -10.602 1.00 92.00 95 SER A N 1
ATOM 795 C CA . SER A 1 95 ? -10.917 -16.586 -10.055 1.00 92.00 95 SER A CA 1
ATOM 796 C C . SER A 1 95 ? -11.412 -16.766 -8.614 1.00 92.00 95 SER A C 1
ATOM 798 O O . SER A 1 95 ? -11.775 -17.877 -8.233 1.00 92.00 95 SER A O 1
ATOM 800 N N . ASN A 1 96 ? -11.398 -15.711 -7.797 1.00 92.25 96 ASN A N 1
ATOM 801 C CA . ASN A 1 96 ? -11.908 -15.747 -6.429 1.00 92.25 96 ASN A CA 1
ATOM 802 C C . ASN A 1 96 ? -13.445 -15.686 -6.362 1.00 92.25 96 ASN A C 1
ATOM 804 O O . ASN A 1 96 ? -13.996 -16.200 -5.390 1.00 92.25 96 ASN A O 1
ATOM 808 N N . MET A 1 97 ? -14.121 -15.082 -7.347 1.00 90.94 97 MET A N 1
ATOM 809 C CA . MET A 1 97 ? -15.589 -15.063 -7.443 1.00 90.94 97 MET A CA 1
ATOM 810 C C . MET A 1 97 ? -16.148 -16.451 -7.757 1.00 90.94 97 MET A C 1
ATOM 812 O O . MET A 1 97 ? -17.136 -16.866 -7.160 1.00 90.94 97 MET A O 1
ATOM 816 N N . ASP A 1 98 ? -15.454 -17.210 -8.603 1.00 89.56 98 ASP A N 1
ATOM 817 C CA . ASP A 1 98 ? -15.829 -18.588 -8.945 1.00 89.56 98 ASP A CA 1
ATOM 818 C C . ASP A 1 98 ? -15.338 -19.620 -7.908 1.00 89.56 98 ASP A C 1
ATOM 820 O O . ASP A 1 98 ? -15.438 -20.839 -8.094 1.00 89.56 98 ASP A O 1
ATOM 824 N N . ARG A 1 99 ? -14.754 -19.156 -6.796 1.00 85.44 99 ARG A N 1
ATOM 825 C CA . ARG A 1 99 ? -14.082 -20.013 -5.820 1.00 85.44 99 ARG A CA 1
ATOM 826 C C . ARG A 1 99 ? -15.065 -20.593 -4.811 1.00 85.44 99 ARG A C 1
ATOM 828 O O . ARG A 1 99 ? -15.647 -19.882 -3.999 1.00 85.44 99 ARG A O 1
ATOM 835 N N . ASN A 1 100 ? -15.150 -21.921 -4.762 1.00 86.19 100 ASN A N 1
ATOM 836 C CA . ASN A 1 100 ? -15.835 -22.622 -3.676 1.00 86.19 100 ASN A CA 1
ATOM 837 C C . ASN A 1 100 ? -14.882 -22.827 -2.480 1.00 86.19 100 ASN A C 1
ATOM 839 O O . ASN A 1 100 ? -14.104 -23.788 -2.440 1.00 86.19 100 ASN A O 1
ATOM 843 N N . TYR A 1 101 ? -14.929 -21.903 -1.518 1.00 81.94 101 TYR A N 1
ATOM 844 C CA . TYR A 1 101 ? -14.057 -21.908 -0.338 1.00 81.94 101 TYR A CA 1
ATOM 845 C C . TYR A 1 101 ? -14.298 -23.110 0.583 1.00 81.94 101 TYR A C 1
ATOM 847 O O . TYR A 1 101 ? -13.334 -23.694 1.076 1.00 81.94 101 TYR A O 1
ATOM 855 N N . GLU A 1 102 ? -15.550 -23.538 0.762 1.00 80.81 102 GLU A N 1
ATOM 856 C CA . GLU A 1 102 ? -15.886 -24.686 1.613 1.00 80.81 102 GLU A CA 1
ATOM 857 C C . GLU A 1 102 ? -15.285 -25.988 1.085 1.00 80.81 102 GLU A C 1
ATOM 859 O O . GLU A 1 102 ? -14.697 -26.765 1.839 1.00 80.81 102 GLU A O 1
ATOM 864 N N . ARG A 1 103 ? -15.393 -26.223 -0.228 1.00 79.31 103 ARG A N 1
ATOM 865 C CA . ARG A 1 103 ? -14.820 -27.409 -0.872 1.00 79.31 103 ARG A CA 1
ATOM 866 C C . ARG A 1 103 ? -13.298 -27.423 -0.758 1.00 79.31 103 ARG A C 1
ATOM 868 O O . ARG A 1 103 ? -12.717 -28.467 -0.480 1.00 79.31 103 ARG A O 1
ATOM 875 N N . GLN A 1 104 ? -12.646 -26.278 -0.949 1.00 79.19 104 GLN A N 1
ATOM 876 C CA . GLN A 1 104 ? -11.191 -26.190 -0.809 1.00 79.19 104 GLN A CA 1
ATOM 877 C C . GLN A 1 104 ? -10.728 -26.396 0.632 1.00 79.19 104 GLN A C 1
ATOM 879 O O . GLN A 1 104 ? -9.740 -27.092 0.850 1.00 79.19 104 GLN A O 1
ATOM 884 N N . TYR A 1 105 ? -11.449 -25.845 1.608 1.00 78.06 105 TYR A N 1
ATOM 885 C CA . TYR A 1 105 ? -11.146 -26.046 3.022 1.00 78.06 105 TYR A CA 1
ATOM 886 C C . TYR A 1 105 ? -11.297 -27.519 3.431 1.00 78.06 105 TYR A C 1
ATOM 888 O O . TYR A 1 105 ? -10.396 -28.078 4.053 1.00 78.06 105 TYR A O 1
ATOM 896 N N . LYS A 1 106 ? -12.376 -28.185 2.991 1.00 82.19 106 LYS A N 1
ATOM 897 C CA . LYS A 1 106 ? -12.576 -29.631 3.198 1.00 82.19 106 LYS A CA 1
ATOM 898 C C . LYS A 1 106 ? -11.445 -30.461 2.583 1.00 82.19 106 LYS A C 1
ATOM 900 O O . LYS A 1 106 ? -10.915 -31.341 3.250 1.00 82.19 106 LYS A O 1
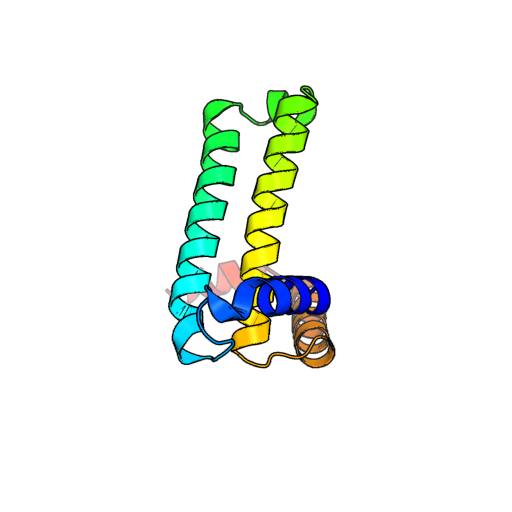ATOM 905 N N . ASN A 1 107 ? -11.020 -30.139 1.359 1.00 81.38 107 ASN A N 1
ATOM 906 C CA . ASN A 1 107 ? -9.889 -30.812 0.712 1.00 81.38 107 ASN A CA 1
ATOM 907 C C . ASN A 1 107 ? -8.550 -30.553 1.425 1.00 81.38 107 ASN A C 1
ATOM 909 O O . ASN A 1 107 ? -7.697 -31.432 1.440 1.00 81.38 107 ASN A O 1
ATOM 913 N N . PHE A 1 108 ? -8.341 -29.363 1.999 1.00 79.88 108 PHE A N 1
ATOM 914 C CA . PHE A 1 108 ? -7.127 -29.051 2.759 1.00 79.88 108 PHE A CA 1
ATOM 915 C C . PHE A 1 108 ? -7.046 -29.847 4.065 1.00 79.88 108 PHE A C 1
ATOM 917 O O . PHE A 1 108 ? -5.975 -30.338 4.399 1.00 79.88 108 PHE A O 1
ATOM 924 N N . ILE A 1 109 ? -8.167 -30.004 4.779 1.00 77.12 109 ILE A N 1
ATOM 925 C CA . ILE A 1 109 ? -8.230 -30.854 5.977 1.00 77.12 109 ILE A CA 1
ATOM 926 C C . ILE A 1 109 ? -8.054 -32.331 5.608 1.00 77.12 109 ILE A C 1
ATOM 928 O O . ILE A 1 109 ? -7.342 -33.036 6.306 1.00 77.12 109 ILE A O 1
ATOM 932 N N . ALA A 1 110 ? -8.671 -32.796 4.518 1.00 72.75 110 ALA A N 1
ATOM 933 C CA . ALA A 1 110 ? -8.602 -34.200 4.106 1.00 72.75 110 ALA A CA 1
ATOM 934 C C . ALA A 1 110 ? -7.218 -34.639 3.588 1.00 72.75 110 ALA A C 1
ATOM 936 O O . ALA A 1 110 ? -6.925 -35.829 3.591 1.00 72.75 110 ALA A O 1
ATOM 937 N N . ASN A 1 111 ? -6.388 -33.696 3.128 1.00 69.56 111 ASN A N 1
ATOM 938 C CA . ASN A 1 111 ? -5.028 -33.942 2.631 1.00 69.56 111 ASN A CA 1
ATOM 939 C C . ASN A 1 111 ? -3.933 -33.554 3.649 1.00 69.56 111 ASN A C 1
ATOM 941 O O . ASN A 1 111 ? -2.772 -33.399 3.264 1.00 69.56 111 ASN A O 1
ATOM 945 N N . LYS A 1 112 ? -4.303 -33.341 4.916 1.00 55.03 112 LYS A N 1
ATOM 946 C CA . LYS A 1 112 ? -3.395 -33.143 6.051 1.00 55.03 112 LYS A CA 1
ATOM 947 C C . LYS A 1 112 ? -3.353 -34.403 6.901 1.00 55.03 112 LYS A C 1
ATOM 949 O O . LYS A 1 112 ? -2.257 -34.679 7.431 1.00 55.03 112 LYS A O 1
#

pLDDT: mean 94.88, std 7.17, range [55.03, 98.69]

Radius of gyration: 18.44 Å; chains: 1; bounding box: 37×50×38 Å